Protein AF-A0ABD0QHF9-F1 (afdb_monomer)

Nearest PDB structures (foldseek):
  5cr4-assembly1_A  TM=8.961E-01  e=3.477E-08  synthetic construct
  3f2k-assembly1_A  TM=7.976E-01  e=1.063E-05  Homo sapiens
  3k9j-assembly3_B  TM=7.668E-01  e=5.597E-05  Homo sapiens
  8fnh-assembly1_G  TM=6.678E-01  e=1.694E-04  Homo sapiens
  1czb-assembly1_A-2  TM=5.582E-01  e=2.451E-04  Avian sa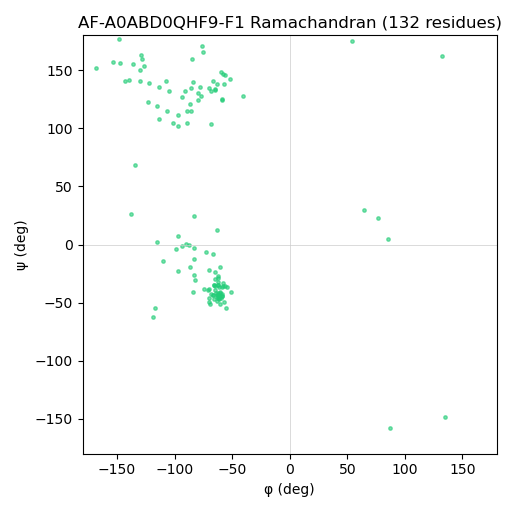rcoma virus

Sequence (134 aa):
MSAACDILRHDRFGSGSVMVWGGISLEGRTALHVLARGSPTAIRYRDEILRPLVRPYAGAVGPGFLLMQDSARPHVAGVCQQFLQDEGIDAMDRPARSPDLNPIEHIWDIMSRSIHQRHVAPQTVQELADALVQ

Secondary structure (DSSP, 8-state):
-EEEEEEEEE-TT-SEEEEEEEEEETTEEPPPEEE-SSPPPHHHIIIIIIIIIIHHHHHHH-TT-EEE----TTTTSHHHHHHHHHTT-EEE---TT-GGG-HHHHHHHHHHHHHHT-SS---SHHHHHHHHH-

Organism: Cirrhinus mrigala (NCBI:txid683832)

InterPro domains:
  IPR036397 Ribonuclease H superfamily [G3DSA:3.30.420.10] (3-134)
  IPR038717 Tc1-like transposase, DDE domain [PF13358] (16-119)

Mean predicted aligned error: 7.89 Å

Solvent-accessible surface area (backbone atoms only — not comparable to full-atom v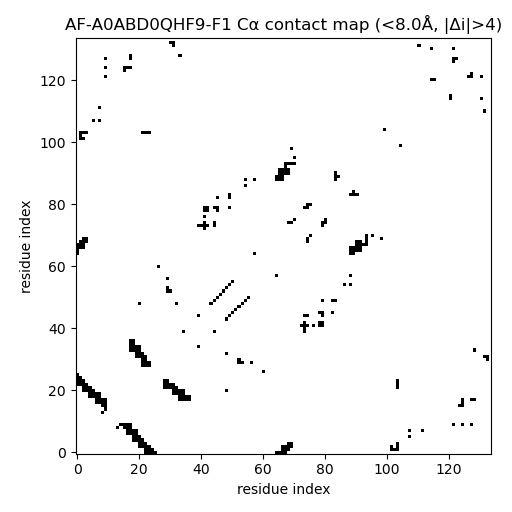alues): 8037 Å² total; per-residue (Å²): 64,44,36,48,77,47,76,52,70,48,73,98,79,71,86,43,68,44,39,35,35,42,36,38,46,98,93,45,66,56,75,72,43,77,52,72,92,70,83,77,43,36,66,52,43,36,66,70,37,42,59,72,48,49,49,57,49,41,64,72,72,34,91,86,51,42,42,37,49,65,87,48,72,33,60,70,26,66,76,29,48,49,50,30,56,78,69,70,48,47,67,53,88,64,70,98,83,54,78,88,75,45,76,57,56,60,51,52,52,52,52,52,52,52,54,75,67,40,93,70,62,64,88,44,67,64,48,45,54,55,67,72,75,111

Radius of gyration: 15.23 Å; Cα contacts (8 Å, |Δi|>4): 184; chains: 1; bounding box: 40×28×43 Å

Structure (mmCIF, N/CA/C/O backbone):
data_AF-A0ABD0QHF9-F1
#
_entry.id   AF-A0ABD0QHF9-F1
#
loop_
_atom_site.group_PDB
_atom_site.id
_atom_site.type_symbol
_atom_site.label_atom_id
_atom_site.label_alt_id
_atom_site.label_comp_id
_atom_site.label_asym_id
_atom_site.label_entity_id
_atom_site.label_seq_id
_atom_site.pdbx_PDB_ins_code
_atom_site.Cartn_x
_atom_site.Cartn_y
_atom_site.Cartn_z
_atom_site.occupancy
_atom_site.B_iso_or_equiv
_atom_site.auth_seq_id
_atom_site.auth_comp_id
_atom_site.auth_asym_id
_atom_site.auth_atom_id
_atom_site.pdbx_PDB_model_num
ATOM 1 N N . MET A 1 1 ? -11.045 -6.456 1.662 1.00 66.94 1 MET A N 1
ATOM 2 C CA . MET A 1 1 ? -9.968 -6.234 0.673 1.00 66.94 1 MET A CA 1
ATOM 3 C C . MET A 1 1 ? -8.778 -7.104 1.027 1.00 66.94 1 MET A C 1
ATOM 5 O O . MET A 1 1 ? -8.359 -7.080 2.173 1.00 66.94 1 MET A O 1
ATOM 9 N N . SER A 1 2 ? -8.253 -7.861 0.067 1.00 65.75 2 SER A N 1
ATOM 10 C CA . SER A 1 2 ? -6.947 -8.523 0.157 1.00 65.75 2 SER A CA 1
ATOM 11 C C . SER A 1 2 ? -5.890 -7.579 -0.412 1.00 65.75 2 SER A C 1
ATOM 13 O O . SER A 1 2 ? -6.103 -6.969 -1.457 1.00 65.75 2 SER A O 1
ATOM 15 N N . ALA A 1 3 ? -4.787 -7.397 0.303 1.00 62.06 3 ALA A N 1
ATOM 16 C CA . ALA A 1 3 ? -3.702 -6.512 -0.085 1.00 62.06 3 ALA A CA 1
ATOM 17 C C . ALA A 1 3 ? -2.359 -7.123 0.298 1.00 62.06 3 ALA A C 1
ATOM 19 O O . ALA A 1 3 ? -2.218 -7.719 1.368 1.00 62.06 3 ALA A O 1
ATOM 20 N N . ALA A 1 4 ? -1.366 -6.967 -0.568 1.00 55.97 4 ALA A N 1
ATOM 21 C CA . ALA A 1 4 ? -0.014 -7.427 -0.289 1.00 55.97 4 ALA A CA 1
ATOM 22 C C . ALA A 1 4 ? 1.025 -6.616 -1.055 1.00 55.97 4 ALA A C 1
ATOM 24 O O . ALA A 1 4 ? 0.735 -6.010 -2.090 1.00 55.97 4 ALA A O 1
ATOM 25 N N . CYS A 1 5 ? 2.244 -6.629 -0.517 1.00 54.56 5 CYS A N 1
ATOM 26 C CA . CYS A 1 5 ? 3.434 -6.284 -1.279 1.00 54.56 5 CYS A CA 1
ATOM 27 C C . CYS A 1 5 ? 3.913 -7.542 -2.006 1.00 54.56 5 CYS A C 1
ATOM 29 O O . CYS A 1 5 ? 4.050 -8.578 -1.359 1.00 54.56 5 CYS A O 1
ATOM 31 N N . ASP A 1 6 ? 4.259 -7.433 -3.285 1.00 57.09 6 ASP A N 1
ATOM 32 C CA . ASP A 1 6 ? 5.023 -8.470 -3.979 1.00 57.09 6 ASP A CA 1
ATOM 33 C C . ASP A 1 6 ? 6.275 -7.888 -4.655 1.00 57.09 6 ASP A C 1
ATOM 35 O O . ASP A 1 6 ? 6.372 -6.691 -4.959 1.00 57.09 6 ASP A O 1
ATOM 39 N N . ILE A 1 7 ? 7.286 -8.738 -4.824 1.00 55.28 7 ILE A N 1
ATOM 40 C CA . ILE A 1 7 ? 8.550 -8.413 -5.477 1.00 55.28 7 ILE A CA 1
ATOM 41 C C . ILE A 1 7 ? 8.511 -8.980 -6.891 1.00 55.28 7 ILE A C 1
ATOM 43 O O . ILE A 1 7 ? 8.766 -10.164 -7.116 1.00 55.28 7 ILE A O 1
ATOM 47 N N . LEU A 1 8 ? 8.314 -8.099 -7.868 1.00 56.94 8 LEU A N 1
ATOM 48 C CA . LEU A 1 8 ? 8.400 -8.461 -9.275 1.00 56.94 8 LEU A CA 1
ATOM 49 C C . LEU A 1 8 ? 9.845 -8.274 -9.748 1.00 56.94 8 LEU A C 1
ATOM 51 O O . LEU A 1 8 ? 10.420 -7.179 -9.721 1.00 56.94 8 LEU A O 1
ATOM 55 N N . ARG A 1 9 ? 10.475 -9.395 -10.114 1.00 54.16 9 ARG A N 1
ATOM 56 C CA . ARG A 1 9 ? 11.874 -9.429 -10.551 1.00 54.16 9 ARG A CA 1
ATOM 57 C C . ARG A 1 9 ? 11.998 -9.091 -12.029 1.00 54.16 9 ARG A C 1
ATOM 59 O O . ARG A 1 9 ? 11.222 -9.562 -12.856 1.00 54.16 9 ARG A O 1
ATOM 66 N N . HIS A 1 10 ? 13.032 -8.321 -12.337 1.00 49.69 10 HIS A N 1
ATOM 67 C CA . HIS A 1 10 ? 13.517 -8.099 -13.687 1.00 49.69 10 HIS A CA 1
ATOM 68 C C . HIS A 1 10 ? 14.564 -9.183 -13.994 1.00 49.69 10 HIS A C 1
ATOM 70 O O . HIS A 1 10 ? 15.652 -9.164 -13.429 1.00 49.69 10 HIS A O 1
ATOM 76 N N . ASP A 1 11 ? 14.162 -10.170 -14.799 1.00 42.97 11 ASP A N 1
ATOM 77 C CA . ASP A 1 11 ? 14.968 -11.243 -15.408 1.00 42.97 11 ASP A CA 1
ATOM 78 C C . ASP A 1 11 ? 15.862 -12.154 -14.517 1.00 42.97 11 ASP A C 1
ATOM 80 O O . ASP A 1 11 ? 15.953 -12.055 -13.291 1.00 42.97 11 ASP A O 1
ATOM 84 N N . ARG A 1 12 ? 16.472 -13.156 -15.176 1.00 41.72 12 ARG A N 1
ATOM 85 C CA . ARG A 1 12 ? 17.280 -14.252 -14.599 1.00 41.72 12 ARG A CA 1
ATOM 86 C C . ARG A 1 12 ? 18.668 -13.820 -14.094 1.00 41.72 12 ARG A C 1
ATOM 88 O O . ARG A 1 12 ? 19.342 -14.655 -13.491 1.00 41.72 12 ARG A O 1
ATOM 95 N N . PHE A 1 13 ? 19.096 -12.576 -14.324 1.00 44.84 13 PHE A N 1
ATOM 96 C CA . PHE A 1 13 ? 20.469 -12.113 -14.071 1.00 44.84 13 PHE A CA 1
ATOM 97 C C . PHE A 1 13 ? 20.594 -11.042 -12.972 1.00 44.84 13 PHE A C 1
ATOM 99 O O . PHE A 1 13 ? 21.707 -10.632 -12.647 1.00 44.84 13 PHE A O 1
ATOM 106 N N . GLY A 1 14 ? 19.494 -10.658 -12.313 1.00 51.16 14 GLY A N 1
ATOM 107 C CA . GLY A 1 14 ? 19.542 -10.019 -10.989 1.00 51.16 14 GLY A CA 1
ATOM 108 C C . GLY A 1 14 ? 19.948 -8.541 -10.963 1.00 51.16 14 GLY A C 1
ATOM 109 O O . GLY A 1 14 ? 20.395 -8.057 -9.923 1.00 51.16 14 GLY A O 1
ATOM 110 N N . SER A 1 15 ? 19.790 -7.804 -12.067 1.00 54.78 15 SER A N 1
ATOM 111 C CA . SER A 1 15 ? 20.205 -6.391 -12.137 1.00 54.78 15 SER A CA 1
ATOM 112 C C . SER A 1 15 ? 19.177 -5.392 -11.557 1.00 54.78 15 SER A C 1
ATOM 114 O O . SER A 1 15 ? 19.519 -4.240 -11.256 1.00 54.78 15 SER A O 1
ATOM 116 N N . GLY A 1 16 ? 17.935 -5.827 -11.291 1.00 63.38 16 GLY A N 1
ATOM 117 C CA . GLY A 1 16 ? 16.914 -5.009 -10.632 1.00 63.38 16 GLY A CA 1
ATOM 118 C C . GLY A 1 16 ? 15.671 -5.783 -10.180 1.00 63.38 16 GLY A C 1
ATOM 119 O O . GLY A 1 16 ? 15.288 -6.796 -10.750 1.00 63.38 16 GLY A O 1
ATOM 120 N N . SER A 1 17 ? 15.004 -5.299 -9.137 1.00 67.88 17 SER A N 1
ATOM 121 C CA . SER A 1 17 ? 13.670 -5.760 -8.742 1.00 67.88 17 SER A CA 1
ATOM 122 C C . SER A 1 17 ? 12.839 -4.557 -8.331 1.00 67.88 17 SER A C 1
ATOM 124 O O . SER A 1 17 ? 13.366 -3.644 -7.685 1.00 67.88 17 SER A O 1
ATOM 126 N N . VAL A 1 18 ? 11.558 -4.568 -8.684 1.00 74.44 18 VAL A N 1
ATOM 127 C CA . VAL A 1 18 ? 10.595 -3.567 -8.232 1.00 74.44 18 VAL A CA 1
ATOM 128 C C . VAL A 1 18 ? 9.731 -4.216 -7.162 1.00 74.44 18 VAL A C 1
ATOM 130 O O . VAL A 1 18 ? 9.246 -5.331 -7.340 1.00 74.44 18 VAL A O 1
ATOM 133 N N . MET A 1 19 ? 9.556 -3.529 -6.038 1.00 81.06 19 MET A N 1
ATOM 134 C CA . MET A 1 19 ? 8.544 -3.920 -5.068 1.00 81.06 19 MET A CA 1
ATOM 135 C C . MET A 1 19 ? 7.277 -3.134 -5.365 1.00 81.06 19 MET A C 1
ATOM 137 O O . MET A 1 19 ? 7.325 -1.907 -5.473 1.00 81.06 19 MET A O 1
ATOM 141 N N . VAL A 1 20 ? 6.163 -3.837 -5.511 1.00 82.69 20 VAL A N 1
ATOM 142 C CA . VAL A 1 20 ? 4.866 -3.231 -5.801 1.00 82.69 20 VAL A CA 1
ATOM 143 C C . VAL A 1 20 ? 3.886 -3.622 -4.717 1.00 82.69 20 VAL A C 1
ATOM 145 O O . VAL A 1 20 ? 3.869 -4.761 -4.258 1.00 82.69 20 VAL A O 1
ATOM 148 N N . TRP A 1 21 ? 3.068 -2.666 -4.303 1.00 87.38 21 TRP A N 1
ATOM 149 C CA . TRP A 1 21 ? 1.913 -2.919 -3.464 1.00 87.38 21 TRP A CA 1
ATOM 150 C C . TRP A 1 21 ? 0.635 -2.768 -4.277 1.00 87.38 21 TRP A C 1
ATOM 152 O O . TRP A 1 21 ? 0.504 -1.859 -5.102 1.00 87.38 21 TRP A O 1
ATOM 162 N N . GLY A 1 22 ? -0.316 -3.654 -4.017 1.00 87.56 22 GLY A N 1
ATOM 163 C CA . GLY A 1 22 ? -1.648 -3.603 -4.593 1.00 87.56 22 GLY A CA 1
ATOM 164 C C . GLY A 1 22 ? -2.689 -4.138 -3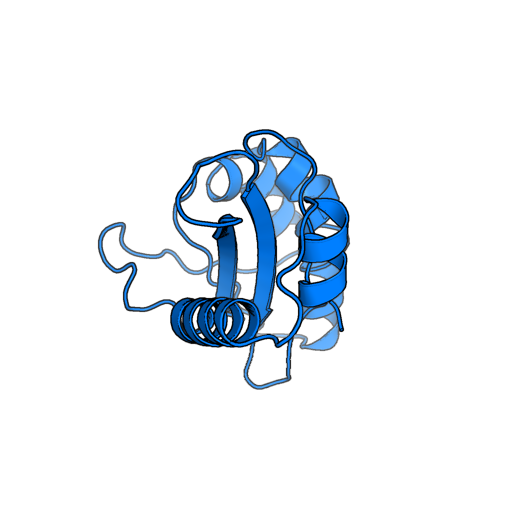.621 1.00 87.56 22 GLY A C 1
ATOM 165 O O . GLY A 1 22 ? -2.389 -4.933 -2.726 1.00 87.56 22 GLY A O 1
ATOM 166 N N . GLY A 1 23 ? -3.926 -3.699 -3.821 1.00 88.12 23 GLY A N 1
ATOM 167 C CA . GLY A 1 23 ? -5.103 -4.162 -3.106 1.00 88.12 23 GLY A CA 1
ATOM 168 C C . GLY A 1 23 ? -6.226 -4.537 -4.061 1.00 88.12 23 GLY A C 1
ATOM 169 O O . GLY A 1 23 ? -6.473 -3.841 -5.046 1.00 88.12 23 GLY A O 1
ATOM 170 N N . ILE A 1 24 ? -6.932 -5.617 -3.747 1.00 84.56 24 ILE A N 1
ATOM 171 C CA . ILE A 1 24 ? -8.117 -6.087 -4.462 1.00 84.56 24 ILE A CA 1
ATOM 172 C C . ILE A 1 24 ? -9.276 -6.364 -3.507 1.00 84.56 24 ILE A C 1
ATOM 174 O O . ILE A 1 24 ? -9.114 -6.758 -2.348 1.00 84.56 24 ILE A O 1
ATOM 178 N N . SER A 1 25 ? -10.487 -6.190 -3.999 1.00 84.69 25 SER A N 1
ATOM 179 C CA . SER A 1 25 ? -11.715 -6.599 -3.339 1.00 84.69 25 SER A CA 1
ATOM 180 C C . SER A 1 25 ? -12.755 -6.991 -4.391 1.00 84.69 25 SER A C 1
ATOM 182 O O . SER A 1 25 ? -12.505 -6.879 -5.590 1.00 84.69 25 SER A O 1
ATOM 184 N N . LEU A 1 26 ? -13.925 -7.453 -3.950 1.00 78.25 26 LEU A N 1
ATOM 185 C CA . LEU A 1 26 ? -15.052 -7.686 -4.858 1.00 78.25 26 LEU A CA 1
ATOM 186 C C . LEU A 1 26 ? -15.515 -6.388 -5.542 1.00 78.25 26 LEU A C 1
ATOM 188 O O . LEU A 1 26 ? -15.954 -6.429 -6.684 1.00 78.25 26 LEU A O 1
ATOM 192 N N . GLU A 1 27 ? -15.334 -5.245 -4.879 1.00 79.69 27 GLU A N 1
ATOM 193 C CA . GLU A 1 27 ? -15.725 -3.917 -5.367 1.00 79.69 27 GLU A CA 1
ATOM 194 C C . GLU A 1 27 ? -14.679 -3.290 -6.310 1.00 79.69 27 GLU A C 1
ATOM 196 O O . GLU A 1 27 ? -14.868 -2.187 -6.820 1.00 79.69 27 GLU A O 1
ATOM 201 N N . GLY A 1 28 ? -13.540 -3.956 -6.540 1.00 81.88 28 GLY A N 1
ATOM 202 C CA . GLY A 1 28 ? -12.516 -3.503 -7.482 1.00 81.88 28 GLY A CA 1
ATOM 203 C C . GLY A 1 28 ? -11.095 -3.602 -6.938 1.00 81.88 28 GLY A C 1
ATOM 204 O O . GLY A 1 28 ? -10.765 -4.486 -6.154 1.00 81.88 28 GLY A O 1
ATOM 205 N N . ARG A 1 29 ? -10.222 -2.689 -7.367 1.00 85.50 29 ARG A N 1
ATOM 206 C CA . ARG A 1 29 ? -8.796 -2.689 -7.013 1.00 85.50 29 ARG A CA 1
ATOM 207 C C . ARG A 1 29 ? -8.302 -1.300 -6.643 1.00 85.50 29 ARG A C 1
ATOM 209 O O . ARG A 1 29 ? -8.851 -0.303 -7.110 1.00 85.50 29 ARG A O 1
ATOM 216 N N . THR A 1 30 ? -7.240 -1.237 -5.852 1.00 84.44 30 THR A N 1
ATOM 217 C CA . THR A 1 30 ? -6.479 -0.002 -5.660 1.00 84.44 30 THR A CA 1
ATOM 218 C C . THR A 1 30 ? -5.616 0.282 -6.891 1.00 84.44 30 THR A C 1
ATOM 220 O O . THR A 1 30 ? -5.372 -0.592 -7.731 1.00 84.44 30 THR A O 1
ATOM 223 N N . ALA A 1 31 ? -5.097 1.507 -6.982 1.00 83.75 31 ALA A N 1
ATOM 224 C CA . ALA A 1 31 ? -3.923 1.749 -7.811 1.00 83.75 31 ALA A CA 1
ATOM 225 C C . ALA A 1 31 ? -2.753 0.882 -7.312 1.00 83.75 31 ALA A C 1
ATOM 227 O O . ALA A 1 31 ? -2.658 0.585 -6.115 1.00 83.75 31 ALA A O 1
ATOM 228 N N . LEU A 1 32 ? -1.884 0.472 -8.236 1.00 84.50 32 LEU A N 1
ATOM 229 C CA . LEU A 1 32 ? -0.617 -0.157 -7.887 1.00 84.50 32 LEU A CA 1
ATOM 230 C C . LEU A 1 32 ? 0.368 0.921 -7.451 1.00 84.50 32 LEU A C 1
ATOM 232 O O . LEU A 1 32 ? 0.484 1.958 -8.104 1.00 84.50 32 LEU A O 1
ATOM 236 N N . HIS A 1 33 ? 1.083 0.663 -6.362 1.00 85.12 33 HIS A N 1
ATOM 237 C CA . HIS A 1 33 ? 2.098 1.571 -5.845 1.00 85.12 33 HIS A CA 1
ATOM 238 C C . HIS A 1 33 ? 3.469 0.928 -5.926 1.00 85.12 33 HIS A C 1
ATOM 240 O O . HIS A 1 33 ? 3.720 -0.110 -5.316 1.00 85.12 33 HIS A O 1
ATOM 246 N N . VAL A 1 34 ? 4.367 1.558 -6.675 1.00 83.06 34 VAL A N 1
ATOM 247 C CA . VAL A 1 34 ? 5.751 1.114 -6.809 1.00 83.06 34 VAL A CA 1
ATOM 248 C C . VAL A 1 34 ? 6.571 1.691 -5.659 1.00 83.06 34 VAL A C 1
ATOM 250 O O . VAL A 1 34 ? 6.760 2.903 -5.559 1.00 83.06 34 VAL A O 1
ATOM 253 N N . LEU A 1 35 ? 7.091 0.825 -4.791 1.00 77.00 35 LEU A N 1
ATOM 254 C CA . LEU A 1 35 ? 7.952 1.241 -3.693 1.00 77.00 35 LEU A CA 1
ATOM 255 C C . LEU A 1 35 ? 9.379 1.475 -4.197 1.00 77.00 35 LEU A C 1
ATOM 257 O O . LEU A 1 35 ? 10.025 0.585 -4.753 1.00 77.00 35 LEU A O 1
ATOM 261 N N . ALA A 1 36 ? 9.901 2.679 -3.941 1.00 71.00 36 ALA A N 1
ATOM 262 C CA . ALA A 1 36 ? 11.297 3.011 -4.229 1.00 71.00 36 ALA A CA 1
ATOM 263 C C . ALA A 1 36 ? 12.274 2.042 -3.528 1.00 71.00 36 ALA A C 1
ATOM 265 O O . ALA A 1 36 ? 12.006 1.610 -2.400 1.00 71.00 36 ALA A O 1
ATOM 266 N N . ARG A 1 37 ? 13.411 1.747 -4.191 1.00 67.12 37 ARG A N 1
ATOM 267 C CA . ARG A 1 37 ? 14.422 0.747 -3.784 1.00 67.12 37 ARG A CA 1
ATOM 268 C C . ARG A 1 37 ? 14.699 0.758 -2.271 1.00 67.12 37 ARG A C 1
ATOM 270 O O . ARG A 1 37 ? 15.041 1.789 -1.701 1.00 67.12 37 ARG A O 1
ATOM 277 N N . GLY A 1 38 ? 14.610 -0.421 -1.655 1.00 64.56 38 GLY A N 1
ATOM 278 C CA . GLY A 1 38 ? 14.838 -0.652 -0.225 1.00 64.56 38 GLY A CA 1
ATOM 279 C C . GLY A 1 38 ? 13.726 -1.499 0.396 1.00 64.56 38 GLY A C 1
ATOM 280 O O . GLY A 1 38 ? 12.652 -1.635 -0.181 1.00 64.56 38 GLY A O 1
ATOM 281 N N . SER A 1 39 ? 13.979 -2.086 1.570 1.00 65.06 39 SER A N 1
ATOM 282 C CA . SER A 1 39 ? 12.927 -2.787 2.317 1.00 65.06 39 SER A CA 1
ATOM 283 C C . SER A 1 39 ? 11.897 -1.768 2.827 1.00 65.06 39 SER A C 1
ATOM 285 O O . SER A 1 39 ? 12.314 -0.745 3.387 1.00 65.06 39 SER A O 1
ATOM 287 N N . PRO A 1 40 ? 10.582 -1.995 2.659 1.00 70.69 40 PRO A N 1
ATOM 288 C CA . PRO A 1 40 ? 9.569 -1.109 3.210 1.00 70.69 40 PRO A CA 1
ATOM 289 C C . PRO A 1 40 ? 9.744 -1.040 4.722 1.00 70.69 40 PRO A C 1
ATOM 291 O O . PRO A 1 40 ? 9.778 -2.057 5.414 1.00 70.69 40 PRO A O 1
ATOM 294 N N . THR A 1 41 ? 9.885 0.170 5.252 1.00 87.81 41 THR A N 1
ATOM 295 C CA . THR A 1 41 ? 9.808 0.394 6.695 1.00 87.81 41 THR A CA 1
ATOM 296 C C . THR A 1 41 ? 8.344 0.548 7.088 1.00 87.81 41 THR A C 1
ATOM 298 O O . THR A 1 41 ? 7.502 0.890 6.259 1.00 87.81 41 THR A O 1
ATOM 301 N N . ALA A 1 42 ? 8.026 0.351 8.366 1.00 88.88 42 ALA A N 1
ATOM 302 C CA . ALA A 1 42 ? 6.676 0.593 8.873 1.00 88.88 42 ALA A CA 1
ATOM 303 C C . ALA A 1 42 ? 6.193 2.035 8.608 1.00 88.88 42 ALA A C 1
ATOM 305 O O . ALA A 1 42 ? 5.032 2.256 8.286 1.00 88.88 42 ALA A O 1
ATOM 306 N N . ILE A 1 43 ? 7.096 3.020 8.676 1.00 90.75 43 ILE A N 1
ATOM 307 C CA . ILE A 1 43 ? 6.770 4.422 8.380 1.00 90.75 43 ILE A CA 1
ATOM 308 C C . ILE A 1 43 ? 6.402 4.605 6.907 1.00 90.75 43 ILE A C 1
ATOM 310 O O . ILE A 1 43 ? 5.371 5.205 6.614 1.00 90.75 43 ILE A O 1
ATOM 314 N N . ARG A 1 44 ? 7.195 4.034 5.990 1.00 89.69 44 ARG A N 1
ATOM 315 C CA . ARG A 1 44 ? 6.894 4.080 4.553 1.00 89.69 44 ARG A CA 1
ATOM 316 C C . ARG A 1 44 ? 5.584 3.369 4.239 1.00 89.69 44 ARG A C 1
ATOM 318 O O . ARG A 1 44 ? 4.776 3.911 3.504 1.00 89.69 44 ARG A O 1
ATOM 325 N N . TYR A 1 45 ? 5.327 2.212 4.848 1.00 90.12 45 TYR A N 1
ATOM 326 C CA . TYR A 1 45 ? 4.052 1.519 4.670 1.00 90.12 45 TYR A CA 1
ATOM 327 C C . TYR A 1 45 ? 2.865 2.381 5.126 1.00 90.12 45 TYR A C 1
ATOM 329 O O . TYR A 1 45 ? 1.899 2.551 4.387 1.00 90.12 45 TYR A O 1
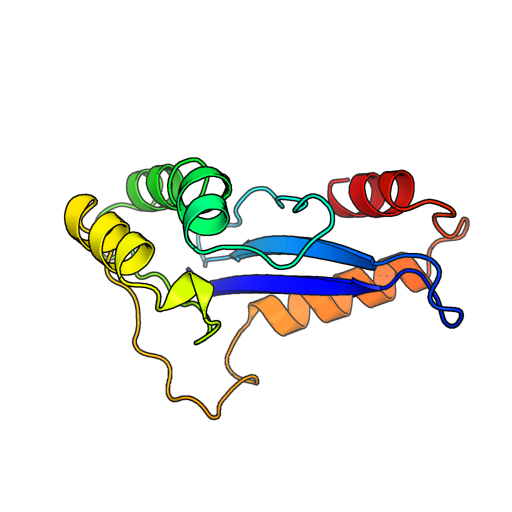ATOM 337 N N . ARG A 1 46 ? 2.948 3.021 6.295 1.00 92.69 46 ARG A N 1
ATOM 338 C CA . ARG A 1 46 ? 1.896 3.940 6.746 1.00 92.69 46 ARG A CA 1
ATOM 339 C C . ARG A 1 46 ? 1.694 5.117 5.783 1.00 92.69 46 ARG A C 1
ATOM 341 O O . ARG A 1 46 ? 0.560 5.409 5.409 1.00 92.69 46 ARG A O 1
ATOM 348 N N . ASP A 1 47 ? 2.772 5.814 5.430 1.00 92.44 47 ASP A N 1
ATOM 349 C CA . ASP A 1 47 ? 2.694 7.105 4.736 1.00 92.44 47 ASP A CA 1
ATOM 350 C C . ASP A 1 47 ? 2.506 6.974 3.218 1.00 92.44 47 ASP A C 1
ATOM 352 O O . ASP A 1 47 ? 1.859 7.831 2.621 1.00 92.44 47 ASP A O 1
ATOM 356 N N . GLU A 1 48 ? 3.021 5.908 2.603 1.00 90.38 48 GLU A N 1
ATOM 357 C CA . GLU A 1 48 ? 2.916 5.661 1.158 1.00 90.38 48 GLU A CA 1
ATOM 358 C C . GLU A 1 48 ? 1.770 4.714 0.790 1.00 90.38 48 GLU A C 1
ATOM 360 O O . GLU A 1 48 ? 1.308 4.763 -0.344 1.00 90.38 48 GLU A O 1
ATOM 365 N N . ILE A 1 49 ? 1.298 3.867 1.716 1.00 91.44 49 ILE A N 1
ATOM 366 C CA . ILE A 1 49 ? 0.277 2.849 1.422 1.00 91.44 49 ILE A CA 1
ATOM 367 C C . ILE A 1 49 ? -0.995 3.053 2.244 1.00 91.44 49 ILE A C 1
ATOM 369 O O . ILE A 1 49 ? -2.063 3.300 1.680 1.00 91.44 49 ILE A O 1
ATOM 373 N N . LEU A 1 50 ? -0.912 2.968 3.576 1.00 92.31 50 LEU A N 1
ATOM 374 C CA . LEU A 1 50 ? -2.119 2.973 4.409 1.00 92.31 50 LEU A CA 1
ATOM 375 C C . LEU A 1 50 ? -2.888 4.291 4.283 1.00 92.31 50 LEU A C 1
ATOM 377 O O . LEU A 1 50 ? -4.095 4.286 4.038 1.00 92.31 50 LEU A O 1
ATOM 381 N N . ARG A 1 51 ? -2.188 5.422 4.401 1.00 94.31 51 ARG A N 1
ATOM 382 C CA . ARG A 1 51 ? -2.804 6.751 4.348 1.00 94.31 51 ARG A CA 1
ATOM 383 C C . ARG A 1 51 ? -3.343 7.124 2.959 1.00 94.31 51 ARG A C 1
ATOM 385 O O . ARG A 1 51 ? -4.494 7.554 2.903 1.00 94.31 51 ARG A O 1
ATOM 392 N N . PRO A 1 52 ? -2.577 7.008 1.857 1.00 93.31 52 PRO A N 1
ATOM 393 C CA . PRO A 1 52 ? -3.050 7.470 0.552 1.00 93.31 52 PRO A CA 1
ATOM 394 C C . PRO A 1 52 ? -3.880 6.440 -0.224 1.00 93.31 52 PRO A C 1
ATOM 396 O O . PRO A 1 52 ? -4.597 6.847 -1.132 1.00 93.31 52 PRO A O 1
ATOM 399 N N . LEU A 1 53 ? -3.810 5.140 0.098 1.00 91.31 53 LEU A N 1
ATOM 400 C CA . LEU A 1 53 ? -4.494 4.093 -0.678 1.00 91.31 53 LEU A CA 1
ATOM 401 C C . LEU A 1 53 ? -5.551 3.358 0.144 1.00 91.31 53 LEU A C 1
ATOM 403 O O . LEU A 1 53 ? -6.713 3.317 -0.254 1.00 91.31 53 LEU A O 1
ATOM 407 N N . VAL A 1 54 ? -5.179 2.798 1.300 1.00 91.44 54 VAL A N 1
ATOM 408 C CA . VAL A 1 54 ? -6.096 1.951 2.085 1.00 91.44 54 VAL A CA 1
ATOM 409 C C . VAL A 1 54 ? -7.212 2.774 2.719 1.00 91.44 54 VAL A C 1
ATOM 411 O O . VAL A 1 54 ? -8.378 2.428 2.563 1.00 91.44 54 VAL A O 1
ATOM 414 N N . ARG A 1 55 ? -6.876 3.879 3.389 1.00 93.88 55 ARG A N 1
ATOM 415 C CA . ARG A 1 55 ? -7.842 4.766 4.049 1.00 93.88 55 ARG A CA 1
ATOM 416 C C . ARG A 1 55 ? -8.942 5.278 3.104 1.00 93.88 55 ARG A C 1
ATOM 418 O O . ARG A 1 55 ? -10.113 5.088 3.429 1.00 93.88 55 ARG A O 1
ATOM 425 N N . PRO A 1 56 ? -8.638 5.908 1.949 1.00 92.88 56 PRO A N 1
ATOM 426 C CA . PRO A 1 56 ? -9.695 6.373 1.052 1.00 92.88 56 PRO A CA 1
ATOM 427 C C . PRO A 1 56 ? -10.500 5.217 0.454 1.00 92.88 56 PRO A C 1
ATOM 429 O O . PRO A 1 56 ? -11.709 5.354 0.290 1.00 92.88 56 PRO A O 1
ATOM 432 N N . TYR A 1 57 ? -9.868 4.072 0.174 1.00 89.94 57 TYR A N 1
ATOM 433 C CA . TYR A 1 57 ? -10.576 2.901 -0.338 1.00 89.94 57 TYR A CA 1
ATOM 434 C C . TYR A 1 57 ? -11.546 2.319 0.701 1.00 89.94 57 TYR A C 1
ATOM 436 O O . TYR A 1 57 ? -12.697 2.042 0.376 1.00 89.94 57 TYR A O 1
ATOM 444 N N . ALA A 1 58 ? -11.120 2.204 1.961 1.00 90.38 58 ALA A N 1
ATOM 445 C CA . ALA A 1 58 ? -11.975 1.795 3.071 1.00 90.38 58 ALA A CA 1
ATOM 446 C C . ALA A 1 58 ? -13.169 2.747 3.236 1.00 90.38 58 ALA A C 1
ATOM 448 O O . ALA A 1 58 ? -14.304 2.293 3.352 1.00 90.38 58 ALA A O 1
ATOM 449 N N . GLY A 1 59 ? -12.929 4.061 3.157 1.00 90.62 59 GLY A N 1
ATOM 450 C CA . GLY A 1 59 ? -13.992 5.067 3.201 1.00 90.62 59 GLY A CA 1
ATOM 451 C C . GLY A 1 59 ? -14.983 4.970 2.035 1.00 90.62 59 GLY A C 1
ATOM 452 O O . GLY A 1 59 ? -16.171 5.205 2.233 1.00 90.62 59 GLY A O 1
ATOM 453 N N . ALA A 1 60 ? -14.514 4.598 0.839 1.00 89.94 60 ALA A N 1
ATOM 454 C CA . ALA A 1 60 ? -15.364 4.412 -0.337 1.00 89.94 60 ALA A CA 1
ATOM 455 C C . ALA A 1 60 ? -16.204 3.124 -0.272 1.00 89.94 60 ALA A C 1
ATOM 457 O O . ALA A 1 60 ? -17.359 3.138 -0.689 1.00 89.94 60 ALA A O 1
ATOM 458 N N . VAL A 1 61 ? -15.644 2.028 0.255 1.00 87.19 61 VAL A N 1
ATOM 459 C CA . VAL A 1 61 ? -16.377 0.765 0.470 1.00 87.19 61 VAL A CA 1
ATOM 460 C C . VAL A 1 61 ? -17.387 0.906 1.612 1.00 87.19 61 VAL A C 1
ATOM 462 O O . VAL A 1 61 ? -18.505 0.405 1.516 1.00 87.19 61 VAL A O 1
ATOM 465 N N . GLY A 1 62 ? -17.014 1.618 2.676 1.00 87.69 62 GLY A N 1
ATOM 466 C CA . GLY A 1 62 ? -17.884 1.902 3.810 1.00 87.69 62 GLY A CA 1
ATOM 467 C C . GLY A 1 62 ? -17.877 0.816 4.899 1.00 87.69 62 GLY A C 1
ATOM 468 O O . GLY A 1 62 ? -16.905 0.067 5.039 1.00 87.69 62 GLY A O 1
ATOM 469 N N . PRO A 1 63 ? -18.939 0.759 5.728 1.00 86.75 63 PRO A N 1
ATOM 470 C CA . PRO A 1 63 ? -19.006 -0.125 6.890 1.00 86.75 63 PRO A CA 1
ATOM 471 C C . PRO A 1 63 ? -18.818 -1.605 6.538 1.00 86.75 63 PRO A C 1
ATOM 473 O O . PRO A 1 63 ? -19.380 -2.099 5.564 1.00 86.75 63 PRO A O 1
ATOM 476 N N . GLY A 1 64 ? -18.057 -2.325 7.365 1.00 82.38 64 GLY A N 1
ATOM 477 C CA . GLY A 1 64 ? -17.731 -3.737 7.133 1.00 82.38 64 GLY A CA 1
ATOM 478 C C . GLY A 1 64 ? -16.521 -3.960 6.221 1.00 82.38 64 GLY A C 1
ATOM 479 O O . GLY A 1 64 ? -16.199 -5.107 5.902 1.00 82.38 64 GLY A O 1
ATOM 480 N N . PHE A 1 65 ? -15.824 -2.894 5.815 1.00 86.94 65 PHE A N 1
ATOM 481 C CA . PHE A 1 65 ? -14.519 -3.026 5.182 1.00 86.94 65 PHE A CA 1
ATOM 482 C C . PHE A 1 65 ? -13.536 -3.743 6.117 1.00 86.94 65 PHE A C 1
ATOM 484 O O . PHE A 1 65 ? -13.276 -3.300 7.230 1.00 86.94 65 PHE A O 1
ATOM 491 N N . LEU A 1 66 ? -12.949 -4.830 5.616 1.00 88.25 66 LEU A N 1
ATOM 492 C CA . LEU A 1 66 ? -11.954 -5.625 6.326 1.00 88.25 66 LEU A CA 1
ATOM 493 C C . LEU A 1 66 ? -10.670 -5.708 5.501 1.00 88.25 66 LEU A C 1
ATOM 495 O O . LEU A 1 66 ? -10.695 -6.168 4.350 1.00 88.25 66 LEU A O 1
ATOM 499 N N . LEU A 1 67 ? -9.548 -5.280 6.076 1.00 88.38 67 LEU A N 1
ATOM 500 C CA . LEU A 1 67 ? -8.229 -5.360 5.456 1.00 88.38 67 LEU A CA 1
ATOM 501 C C . LEU A 1 67 ? -7.587 -6.724 5.734 1.00 88.38 67 LEU A C 1
ATOM 503 O O . LEU A 1 67 ? -7.327 -7.088 6.874 1.00 88.38 67 LEU A O 1
ATOM 507 N N . MET A 1 68 ? -7.256 -7.468 4.688 1.00 8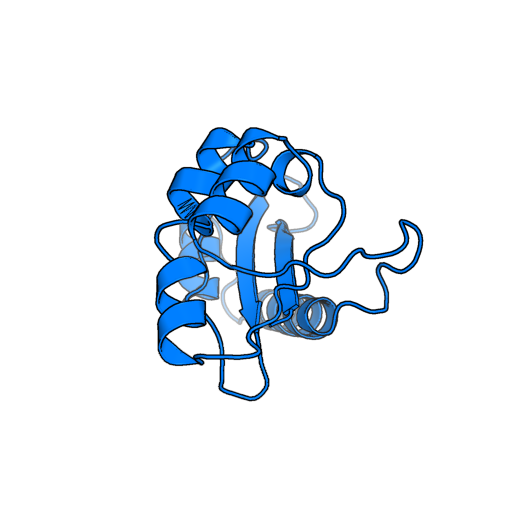5.25 68 MET A N 1
ATOM 508 C CA . MET A 1 68 ? -6.465 -8.692 4.770 1.00 85.25 68 MET A CA 1
ATOM 509 C C . MET A 1 68 ? -5.068 -8.403 4.219 1.00 85.25 68 MET A C 1
ATOM 511 O O . MET A 1 68 ? -4.922 -8.122 3.033 1.00 85.25 68 MET A O 1
ATOM 515 N N . GLN A 1 69 ? -4.053 -8.490 5.079 1.00 82.19 69 GLN A N 1
ATOM 516 C CA . GLN A 1 69 ? -2.635 -8.317 4.737 1.00 82.19 69 GLN A CA 1
ATOM 517 C C . GLN A 1 69 ? -1.804 -9.496 5.264 1.00 82.19 69 GLN A C 1
ATOM 519 O O . GLN A 1 69 ? -2.303 -10.319 6.032 1.00 82.19 69 GLN A O 1
ATOM 524 N N . ASP A 1 70 ? -0.580 -9.680 4.766 1.00 78.38 70 ASP A N 1
ATOM 525 C CA . ASP A 1 70 ? 0.343 -10.691 5.308 1.00 78.38 70 ASP A CA 1
ATOM 526 C C . ASP A 1 70 ? 0.976 -10.229 6.636 1.00 78.38 70 ASP A C 1
ATO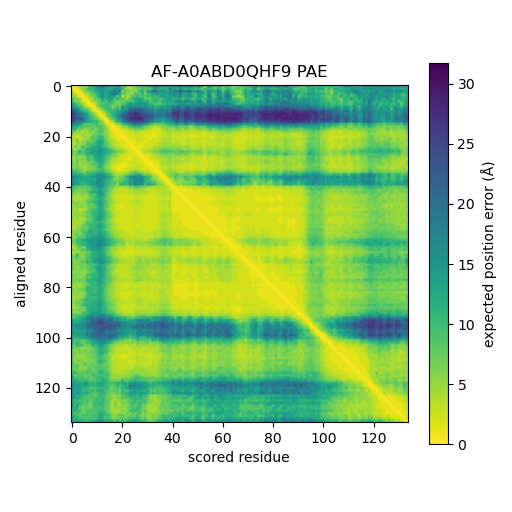M 528 O O . ASP A 1 70 ? 0.853 -9.073 7.044 1.00 78.38 70 ASP A O 1
ATOM 532 N N . SER A 1 71 ? 1.682 -11.136 7.312 1.00 78.44 71 SER A N 1
ATOM 533 C CA . SER A 1 71 ? 2.385 -10.849 8.569 1.00 78.44 71 SER A CA 1
ATOM 534 C C . SER A 1 71 ? 3.776 -10.223 8.364 1.00 78.44 71 SER A C 1
ATOM 536 O O . SER A 1 71 ? 4.650 -10.384 9.223 1.00 78.44 71 SER A O 1
ATOM 538 N N . ALA A 1 72 ? 4.039 -9.545 7.238 1.00 80.38 72 ALA A N 1
ATOM 539 C CA . ALA A 1 72 ? 5.311 -8.859 7.032 1.00 80.38 72 ALA A CA 1
ATOM 540 C C . ALA A 1 72 ? 5.560 -7.824 8.139 1.00 80.38 72 ALA A C 1
ATOM 542 O O . ALA A 1 72 ? 4.645 -7.175 8.647 1.00 80.38 72 ALA A O 1
ATOM 543 N N . ARG A 1 73 ? 6.836 -7.640 8.506 1.00 85.94 73 ARG A N 1
ATOM 544 C CA . ARG A 1 73 ? 7.233 -6.784 9.642 1.00 85.94 73 ARG A CA 1
ATOM 545 C C . ARG A 1 73 ? 6.624 -5.372 9.603 1.00 85.94 73 ARG A C 1
ATOM 547 O O . ARG A 1 73 ? 6.216 -4.910 10.664 1.00 85.94 73 ARG A O 1
ATOM 554 N N . PRO A 1 74 ? 6.538 -4.676 8.449 1.00 86.06 74 PRO A N 1
ATOM 555 C CA . PRO A 1 74 ? 5.908 -3.356 8.389 1.00 86.06 74 PRO A CA 1
ATOM 556 C C . PRO A 1 74 ? 4.407 -3.389 8.6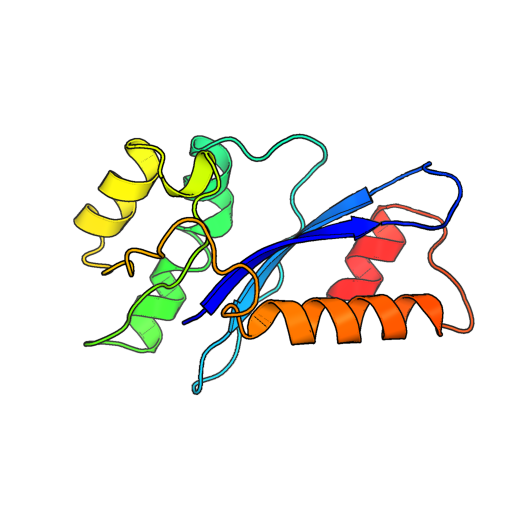86 1.00 86.06 74 PRO A C 1
ATOM 558 O O . PRO A 1 74 ? 3.908 -2.474 9.328 1.00 86.06 74 PRO A O 1
ATOM 561 N N . HIS A 1 75 ? 3.706 -4.446 8.272 1.00 85.62 75 HIS A N 1
ATOM 562 C CA . HIS A 1 75 ? 2.256 -4.585 8.420 1.00 85.62 75 HIS A CA 1
ATOM 563 C C . HIS A 1 75 ? 1.847 -4.789 9.883 1.00 85.62 75 HIS A C 1
ATOM 565 O O . HIS A 1 75 ? 0.864 -4.216 10.349 1.00 85.62 75 HIS A O 1
ATOM 571 N N . VAL A 1 76 ? 2.637 -5.560 10.636 1.00 86.31 76 VAL A N 1
ATOM 572 C CA . VAL A 1 76 ? 2.392 -5.842 12.065 1.00 86.31 76 VAL A CA 1
ATOM 573 C C . VAL A 1 76 ? 3.054 -4.833 13.009 1.00 86.31 76 VAL A C 1
ATOM 575 O O . VAL A 1 76 ? 2.948 -4.953 14.227 1.00 86.31 76 VAL A O 1
ATOM 578 N N . ALA A 1 77 ? 3.759 -3.832 12.478 1.00 90.56 77 ALA A N 1
ATOM 579 C CA . ALA A 1 77 ? 4.410 -2.822 13.300 1.00 90.56 77 ALA A CA 1
ATOM 580 C C . ALA A 1 77 ? 3.377 -1.952 14.031 1.00 90.56 77 ALA A C 1
ATOM 582 O O . ALA A 1 77 ? 2.389 -1.519 13.438 1.00 90.56 77 ALA A O 1
ATOM 583 N N . GLY A 1 78 ? 3.658 -1.610 15.293 1.00 92.50 78 GLY A N 1
ATOM 584 C CA . GLY A 1 78 ? 2.731 -0.849 16.140 1.00 92.50 78 GLY A CA 1
ATOM 585 C C . GLY A 1 78 ? 2.260 0.470 15.522 1.00 92.50 78 GLY A C 1
ATOM 586 O O . GLY A 1 78 ? 1.091 0.805 15.624 1.00 92.50 78 GLY A O 1
ATOM 587 N N . VAL A 1 79 ? 3.126 1.179 14.788 1.00 94.19 79 VAL A N 1
ATOM 588 C CA . VAL A 1 79 ? 2.754 2.427 14.093 1.00 94.19 79 VAL A CA 1
ATOM 589 C C . VAL A 1 79 ? 1.711 2.225 12.984 1.00 94.19 79 VAL A C 1
ATOM 591 O O . VAL A 1 79 ? 0.932 3.130 12.706 1.00 94.19 79 VAL A O 1
ATOM 594 N N . CYS A 1 80 ? 1.691 1.053 12.347 1.00 92.94 80 CYS A N 1
ATOM 595 C CA . CYS A 1 80 ? 0.714 0.713 11.313 1.00 92.94 80 CYS A CA 1
ATOM 596 C C . CYS A 1 80 ? -0.581 0.196 11.937 1.00 92.94 80 CYS A C 1
ATOM 598 O O . CYS A 1 80 ? -1.657 0.599 11.514 1.00 92.94 80 CYS A O 1
ATOM 600 N N . GLN A 1 81 ? -0.473 -0.629 12.980 1.00 92.38 81 GLN A N 1
ATOM 601 C CA . GLN A 1 81 ? -1.626 -1.112 13.740 1.00 92.38 81 GLN A CA 1
ATOM 602 C C . GLN A 1 81 ? -2.387 0.043 14.402 1.00 92.38 81 GLN A C 1
ATOM 604 O O . GLN A 1 81 ? -3.603 0.122 14.269 1.00 92.38 81 GLN A O 1
ATOM 609 N N . GLN A 1 82 ? -1.673 0.990 15.019 1.00 95.25 82 GLN A N 1
ATOM 610 C CA . GLN A 1 82 ? -2.278 2.188 15.600 1.00 95.25 82 GLN A CA 1
ATOM 611 C C . GLN A 1 82 ? -2.983 3.032 14.537 1.00 95.25 82 GLN A C 1
ATOM 613 O O . GLN A 1 82 ? -4.116 3.438 14.739 1.00 95.25 82 GLN A O 1
ATOM 618 N N . PHE A 1 83 ? -2.351 3.240 13.375 1.00 95.75 83 PHE A N 1
ATOM 619 C CA . PHE A 1 83 ? -2.978 3.986 12.284 1.00 95.75 83 PHE A CA 1
ATOM 620 C C . PHE A 1 83 ? -4.293 3.341 11.821 1.00 95.75 83 PHE A C 1
ATOM 622 O O . PHE A 1 83 ? -5.271 4.042 11.600 1.00 95.75 83 PHE A O 1
ATOM 629 N N . LEU A 1 84 ? -4.332 2.012 11.685 1.00 93.56 84 LEU A N 1
ATOM 630 C CA . LEU A 1 84 ? -5.555 1.303 11.302 1.00 93.56 84 LEU A CA 1
ATOM 631 C C . LEU A 1 84 ? -6.654 1.457 12.361 1.00 93.56 84 LEU A C 1
ATOM 633 O O . LEU A 1 84 ? -7.798 1.718 12.004 1.00 93.56 84 LEU A O 1
ATOM 637 N N . GLN A 1 85 ? -6.299 1.369 13.646 1.00 94.44 85 GLN A N 1
ATOM 638 C CA . GLN A 1 85 ? -7.235 1.582 14.754 1.00 94.44 85 GLN A CA 1
ATOM 639 C C . GLN A 1 85 ? -7.788 3.011 14.779 1.00 94.44 85 GLN A C 1
ATOM 641 O O . GLN A 1 85 ? -8.997 3.189 14.902 1.00 94.44 85 GLN A O 1
ATOM 646 N N . ASP A 1 86 ? -6.926 4.017 14.612 1.00 95.81 86 ASP A N 1
ATOM 647 C CA . ASP A 1 86 ? -7.316 5.433 14.607 1.00 95.81 86 ASP A CA 1
ATOM 648 C C . ASP A 1 86 ? -8.276 5.759 13.449 1.00 95.81 86 ASP A C 1
ATOM 650 O O . ASP A 1 86 ? -9.160 6.603 13.586 1.00 95.81 86 ASP A O 1
ATOM 654 N N . GLU A 1 87 ? -8.127 5.070 12.315 1.00 94.50 87 GLU A N 1
ATOM 655 C CA . GLU A 1 87 ? -9.005 5.199 11.144 1.00 94.50 87 GLU A CA 1
ATOM 656 C C . GLU A 1 87 ? -10.237 4.273 11.200 1.00 94.50 87 GLU A C 1
ATOM 658 O O . GLU A 1 87 ? -11.055 4.292 10.280 1.00 94.50 87 GLU A O 1
ATOM 663 N N . GLY A 1 88 ? -10.386 3.458 12.253 1.00 93.31 88 GLY A N 1
ATOM 664 C CA . GLY A 1 88 ? -11.490 2.501 12.392 1.00 93.31 88 GLY A CA 1
ATOM 665 C C . GLY A 1 88 ? -11.483 1.396 11.330 1.00 93.31 88 GLY A C 1
ATOM 666 O O . GLY A 1 88 ? -12.544 0.923 10.923 1.00 93.31 88 GLY A O 1
ATOM 667 N N . ILE A 1 89 ? -10.301 1.021 10.836 1.00 91.88 89 ILE A N 1
ATOM 668 C CA . ILE A 1 89 ? -10.116 -0.004 9.809 1.00 91.88 89 ILE A CA 1
ATOM 669 C C . ILE A 1 89 ? -9.762 -1.324 10.485 1.00 91.88 89 ILE A C 1
ATOM 671 O O . ILE A 1 89 ? -8.648 -1.501 10.985 1.00 91.88 89 ILE A O 1
ATOM 675 N N . ASP A 1 90 ? -10.683 -2.281 10.423 1.00 89.50 90 ASP A N 1
ATOM 676 C CA . ASP A 1 90 ? -10.426 -3.631 10.908 1.00 89.50 90 ASP A CA 1
ATOM 677 C C . ASP A 1 90 ? -9.433 -4.354 9.991 1.00 89.50 90 ASP A C 1
ATOM 679 O O . ASP A 1 90 ? -9.548 -4.338 8.758 1.00 89.50 90 ASP A O 1
ATOM 683 N N . ALA A 1 91 ? -8.459 -5.027 10.601 1.00 86.00 91 ALA A N 1
ATOM 684 C CA . ALA A 1 91 ? -7.528 -5.908 9.915 1.00 86.00 91 ALA A CA 1
ATOM 685 C C . ALA A 1 91 ? -7.755 -7.359 10.347 1.00 86.00 91 ALA A C 1
ATOM 687 O O . ALA A 1 91 ? -7.913 -7.653 11.528 1.00 86.00 91 ALA A O 1
ATOM 688 N N . MET A 1 92 ? -7.762 -8.278 9.385 1.00 81.56 92 MET A N 1
ATOM 689 C CA . MET A 1 92 ? -7.887 -9.705 9.656 1.00 81.56 92 MET A CA 1
ATOM 690 C C . MET A 1 92 ? -6.556 -10.271 10.160 1.00 81.56 92 MET A C 1
ATOM 692 O O . MET A 1 92 ? -5.532 -10.159 9.479 1.00 81.56 92 MET A O 1
ATOM 696 N N . ASP A 1 93 ? -6.598 -10.969 11.294 1.00 67.25 93 ASP A N 1
ATOM 697 C CA . ASP A 1 93 ? -5.480 -11.773 11.782 1.00 67.25 93 ASP A CA 1
ATOM 698 C C . ASP A 1 93 ? -5.265 -12.983 10.864 1.00 67.25 93 ASP A C 1
ATOM 700 O O . ASP A 1 93 ? -6.007 -13.968 10.908 1.00 67.25 93 ASP A O 1
ATOM 704 N N . ARG A 1 94 ? -4.240 -12.933 10.003 1.00 64.69 94 ARG A N 1
ATOM 705 C CA . ARG A 1 94 ? -3.839 -14.115 9.229 1.00 64.69 94 ARG A CA 1
ATOM 706 C C . ARG A 1 94 ? -2.992 -15.061 10.088 1.00 64.69 94 ARG A C 1
ATOM 708 O O . ARG A 1 94 ? -1.986 -14.630 10.653 1.00 64.69 94 ARG A O 1
ATOM 715 N N . PRO A 1 95 ? -3.303 -16.370 10.126 1.00 54.06 95 PRO A N 1
ATOM 716 C CA . PRO A 1 95 ? -2.385 -17.350 10.687 1.00 54.06 95 PRO A CA 1
ATOM 717 C C . PRO A 1 95 ? -1.108 -17.407 9.834 1.00 54.06 95 PRO A C 1
ATOM 719 O O . PRO A 1 95 ? -1.160 -17.479 8.607 1.00 54.06 95 PRO A O 1
ATOM 722 N N . ALA A 1 96 ? 0.05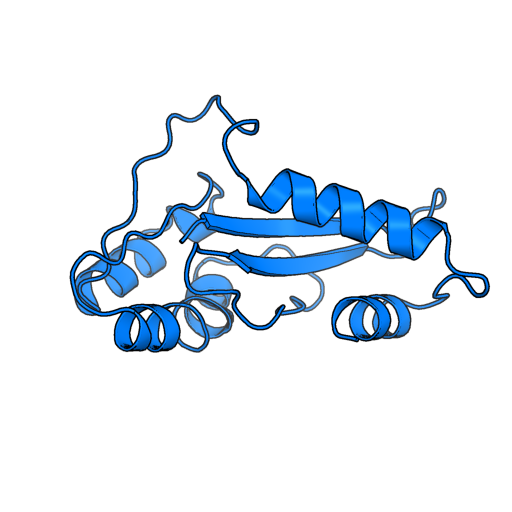2 -17.403 10.495 1.00 50.69 96 ALA A N 1
ATOM 723 C CA . ALA A 1 96 ? 1.387 -17.216 9.909 1.00 50.69 96 ALA A CA 1
ATOM 724 C C . ALA A 1 96 ? 1.863 -18.301 8.905 1.00 50.69 96 ALA A C 1
ATOM 726 O O . ALA A 1 96 ? 3.050 -18.372 8.596 1.00 50.69 96 ALA A O 1
ATOM 727 N N . ARG A 1 97 ? 0.985 -19.190 8.418 1.00 51.78 97 ARG A N 1
ATOM 728 C CA . ARG A 1 97 ? 1.345 -20.371 7.609 1.00 51.78 97 ARG A CA 1
ATOM 729 C C . ARG A 1 97 ? 0.416 -20.638 6.419 1.00 51.78 97 ARG A C 1
ATOM 731 O O . ARG A 1 97 ? 0.312 -21.778 5.980 1.00 51.78 97 ARG A O 1
ATOM 738 N N . SER A 1 98 ? -0.243 -19.614 5.881 1.00 55.19 98 SER A N 1
ATOM 739 C CA . SER A 1 98 ? -1.088 -19.764 4.684 1.00 55.19 98 SER A CA 1
ATOM 740 C C . SER A 1 98 ? -0.837 -18.645 3.664 1.00 55.19 98 SER A C 1
ATOM 742 O O . SER A 1 98 ? -1.702 -17.786 3.467 1.00 55.19 98 SER A O 1
ATOM 744 N N . PRO A 1 99 ? 0.355 -18.619 3.030 1.00 54.31 99 PRO A N 1
ATOM 745 C CA . PRO A 1 99 ? 0.619 -17.741 1.887 1.00 54.31 99 PRO A CA 1
ATOM 746 C C . PRO A 1 99 ? -0.377 -17.994 0.740 1.00 54.31 99 PRO A C 1
ATOM 748 O O . PRO A 1 99 ? -0.844 -17.041 0.126 1.00 54.31 99 PRO A O 1
ATOM 751 N N . ASP A 1 100 ? -0.816 -19.245 0.571 1.00 55.66 100 ASP A N 1
ATOM 752 C CA . ASP A 1 100 ? -1.733 -19.698 -0.489 1.00 55.66 100 ASP A CA 1
ATOM 753 C C . ASP A 1 100 ? -3.165 -19.130 -0.399 1.00 55.66 100 ASP A C 1
ATOM 755 O O . ASP A 1 100 ? -3.971 -19.332 -1.303 1.00 55.66 100 ASP A O 1
ATOM 759 N N . LEU A 1 101 ? -3.518 -18.431 0.687 1.00 60.19 101 LEU A N 1
ATOM 760 C CA . LEU A 1 101 ? -4.868 -17.881 0.899 1.00 60.19 101 LEU A CA 1
ATOM 761 C C . LEU A 1 101 ? -5.008 -16.410 0.507 1.00 60.19 101 LEU A C 1
ATOM 763 O O . LEU A 1 101 ? -6.038 -15.796 0.783 1.00 60.19 101 LEU A O 1
ATOM 767 N N . ASN A 1 102 ? -3.987 -15.821 -0.107 1.00 68.44 102 ASN A N 1
ATOM 768 C CA . ASN A 1 102 ? -4.045 -14.437 -0.536 1.00 68.44 102 ASN A CA 1
ATOM 769 C C . ASN A 1 102 ? -4.419 -14.371 -2.027 1.00 68.44 102 ASN A C 1
ATOM 771 O O . ASN A 1 102 ? -3.566 -14.617 -2.875 1.00 68.44 102 ASN A O 1
ATOM 775 N N . PRO A 1 103 ? -5.678 -14.054 -2.386 1.00 69.81 103 PRO A N 1
ATOM 776 C CA . PRO A 1 103 ? -6.138 -14.114 -3.777 1.00 69.81 103 PRO A CA 1
ATOM 777 C C . PRO A 1 103 ? -5.368 -13.176 -4.718 1.00 69.81 103 PRO A C 1
ATOM 779 O O . PRO A 1 103 ? -5.363 -13.393 -5.928 1.00 69.81 103 PRO A O 1
ATOM 782 N N . ILE A 1 104 ? -4.684 -12.160 -4.180 1.00 77.25 104 ILE A N 1
ATOM 783 C CA . ILE A 1 104 ? -3.823 -11.269 -4.961 1.00 77.25 104 ILE A CA 1
ATOM 784 C C . ILE A 1 104 ? -2.539 -11.953 -5.465 1.00 77.25 104 ILE A C 1
ATOM 786 O O . ILE A 1 104 ? -2.016 -11.531 -6.488 1.00 77.25 104 ILE A O 1
ATOM 790 N N . GLU A 1 105 ? -2.074 -13.046 -4.845 1.00 78.31 105 GLU A N 1
ATOM 791 C CA . GLU A 1 105 ? -0.887 -13.795 -5.309 1.00 78.31 105 GLU A CA 1
ATOM 792 C C . GLU A 1 105 ? -1.099 -14.367 -6.713 1.00 78.31 105 GLU A C 1
ATOM 794 O O . GLU A 1 105 ? -0.201 -14.348 -7.551 1.00 78.31 105 GLU A O 1
ATOM 799 N N . HIS A 1 106 ? -2.323 -14.809 -7.017 1.00 80.12 106 HIS A N 1
ATOM 800 C CA . HIS A 1 106 ? -2.675 -15.247 -8.368 1.00 80.12 106 HIS A CA 1
ATOM 801 C C . HIS A 1 106 ? -2.607 -14.094 -9.376 1.00 80.12 106 HIS A C 1
ATOM 803 O O . HIS A 1 106 ? -2.216 -14.300 -10.524 1.00 80.12 106 HIS A O 1
ATOM 809 N N . ILE A 1 107 ? -2.966 -12.875 -8.963 1.00 82.06 107 ILE A N 1
ATOM 810 C CA . ILE A 1 107 ? -2.859 -11.691 -9.823 1.00 82.06 107 ILE A CA 1
ATOM 811 C C . ILE A 1 107 ? -1.390 -11.355 -10.063 1.00 82.06 107 ILE A C 1
ATOM 813 O O . ILE A 1 107 ? -1.017 -11.101 -11.207 1.00 82.06 107 ILE A O 1
ATOM 817 N N . TRP A 1 108 ? -0.549 -11.419 -9.031 1.00 82.56 108 TRP A N 1
ATOM 818 C CA . TRP A 1 108 ? 0.887 -11.203 -9.184 1.00 82.56 108 TRP A CA 1
ATOM 819 C C . TRP A 1 108 ? 1.538 -12.214 -10.128 1.00 82.56 108 TRP A C 1
ATOM 821 O O . TRP A 1 108 ? 2.322 -11.830 -10.998 1.00 82.56 108 TRP A O 1
ATOM 831 N N . ASP A 1 109 ? 1.153 -13.486 -10.041 1.00 82.75 109 ASP A N 1
ATOM 832 C CA . ASP A 1 109 ? 1.610 -14.534 -10.954 1.00 82.75 109 ASP A CA 1
ATOM 833 C C . ASP A 1 109 ? 1.167 -14.272 -12.410 1.00 82.75 109 ASP A C 1
ATOM 835 O O . ASP A 1 109 ? 1.984 -14.357 -13.331 1.00 82.75 109 ASP A O 1
ATOM 839 N N . ILE A 1 110 ? -0.088 -13.861 -12.635 1.00 83.94 110 ILE A N 1
ATOM 840 C CA . ILE A 1 110 ? -0.577 -13.456 -13.968 1.00 83.94 110 ILE A CA 1
ATOM 841 C C . ILE A 1 110 ? 0.212 -12.250 -14.501 1.00 83.94 110 ILE A C 1
ATOM 843 O O . ILE A 1 110 ? 0.656 -12.262 -15.653 1.00 83.94 110 ILE A O 1
ATOM 847 N N . MET A 1 111 ? 0.416 -11.221 -13.674 1.00 82.38 111 MET A N 1
ATOM 848 C CA . MET A 1 111 ? 1.161 -10.015 -14.049 1.00 82.38 111 MET A CA 1
ATOM 849 C C . MET A 1 111 ? 2.614 -10.337 -14.401 1.00 82.38 111 MET A C 1
ATOM 851 O O . MET A 1 111 ? 3.115 -9.901 -15.440 1.00 82.38 111 MET A O 1
ATOM 855 N N . SER A 1 112 ? 3.271 -11.153 -13.577 1.00 80.56 112 SER A N 1
ATOM 856 C CA . SER A 1 112 ? 4.632 -11.621 -13.819 1.00 80.56 112 SER A CA 1
ATOM 857 C C . SER A 1 112 ? 4.725 -12.347 -15.161 1.00 80.56 112 SER A C 1
ATOM 859 O O . SER A 1 112 ? 5.560 -11.992 -15.996 1.00 80.56 112 SER A O 1
ATOM 861 N N . ARG A 1 113 ? 3.832 -13.306 -15.441 1.00 83.06 113 ARG A N 1
ATOM 862 C CA . ARG A 1 113 ? 3.814 -14.027 -16.730 1.00 83.06 113 ARG A CA 1
ATOM 863 C C . ARG A 1 113 ? 3.584 -13.098 -17.918 1.00 83.06 113 ARG A C 1
ATOM 865 O O . ARG A 1 113 ? 4.271 -13.246 -18.925 1.00 83.06 113 ARG A O 1
ATOM 872 N N . SER A 1 114 ? 2.668 -12.139 -17.792 1.00 82.38 114 SER A N 1
ATOM 873 C CA . SER A 1 114 ? 2.385 -11.151 -18.840 1.00 82.38 114 SER A CA 1
ATOM 874 C C . SER A 1 114 ? 3.633 -10.341 -19.202 1.00 82.38 114 SER A C 1
ATOM 876 O O . SER A 1 114 ? 3.965 -10.205 -20.379 1.00 82.38 114 SER A O 1
ATOM 878 N N . ILE A 1 115 ? 4.400 -9.891 -18.202 1.00 77.62 115 ILE A N 1
ATOM 879 C CA . ILE A 1 115 ? 5.665 -9.176 -18.430 1.00 77.62 115 ILE A CA 1
ATOM 880 C C . ILE A 1 115 ? 6.686 -10.058 -19.147 1.00 77.62 115 ILE A C 1
ATOM 882 O O . ILE A 1 115 ? 7.319 -9.601 -20.097 1.00 77.62 115 ILE A O 1
ATOM 886 N N . HIS A 1 116 ? 6.823 -11.321 -18.737 1.00 75.31 116 HIS A N 1
ATOM 887 C CA . HIS A 1 116 ? 7.747 -12.262 -19.379 1.00 75.31 116 HIS A CA 1
ATOM 888 C C . HIS A 1 116 ? 7.371 -12.581 -20.835 1.00 75.31 116 HIS A C 1
ATOM 890 O O . HIS A 1 116 ? 8.236 -12.981 -21.609 1.00 75.31 116 HIS A O 1
ATOM 896 N N . GLN A 1 117 ? 6.101 -12.415 -21.210 1.00 80.19 117 GLN A N 1
ATOM 897 C CA . GLN A 1 117 ? 5.594 -12.666 -22.563 1.00 80.19 117 GLN A CA 1
ATOM 898 C C . GLN A 1 117 ? 5.589 -11.414 -23.457 1.00 80.19 117 GLN A C 1
ATOM 900 O O . GLN A 1 117 ? 5.223 -11.508 -24.630 1.00 80.19 117 GLN A O 1
ATOM 905 N N . ARG A 1 118 ? 5.994 -10.240 -22.949 1.00 75.06 118 ARG A N 1
ATOM 906 C CA . ARG A 1 118 ? 6.074 -9.017 -23.762 1.00 75.06 118 ARG A CA 1
ATOM 907 C C . ARG A 1 118 ? 7.102 -9.168 -24.889 1.00 75.06 118 ARG A C 1
ATOM 909 O O . ARG A 1 118 ? 8.212 -9.641 -24.675 1.00 75.06 118 ARG A O 1
ATOM 916 N N . HIS A 1 119 ? 6.747 -8.671 -26.080 1.00 70.81 119 HIS A N 1
ATOM 917 C CA . HIS A 1 119 ? 7.642 -8.631 -27.248 1.00 70.81 119 HIS A CA 1
ATOM 918 C C . HIS A 1 119 ? 8.922 -7.826 -26.987 1.00 70.81 119 HIS A C 1
ATOM 920 O O . HIS A 1 119 ? 9.989 -8.182 -27.480 1.00 70.81 119 HIS A O 1
ATOM 926 N N . VAL A 1 120 ? 8.808 -6.742 -26.214 1.00 73.31 120 VAL A N 1
ATOM 927 C CA . VAL A 1 120 ? 9.940 -5.962 -25.712 1.00 73.31 120 VAL A CA 1
ATOM 928 C C . VAL A 1 120 ? 9.968 -6.145 -24.205 1.00 73.31 120 VAL A C 1
ATOM 930 O O . VAL A 1 120 ? 9.093 -5.642 -23.495 1.00 73.31 120 VAL A O 1
ATO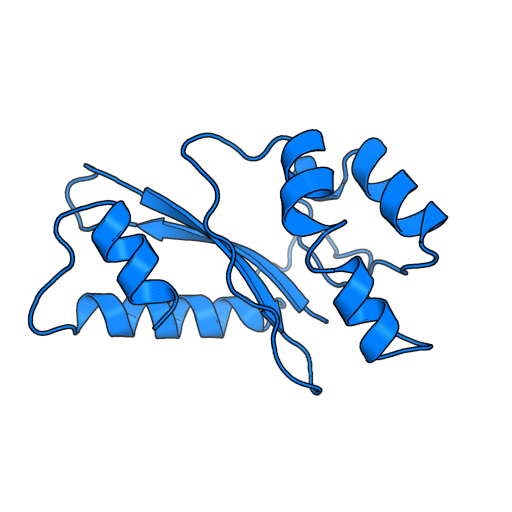M 933 N N . ALA A 1 121 ? 10.953 -6.898 -23.720 1.00 68.44 121 ALA A N 1
ATOM 934 C CA . ALA A 1 121 ? 11.184 -7.010 -22.291 1.00 68.44 121 ALA A CA 1
ATOM 935 C C . ALA A 1 121 ? 11.602 -5.631 -21.757 1.00 68.44 121 ALA A C 1
ATOM 937 O O . ALA A 1 121 ? 12.487 -5.017 -22.369 1.00 68.44 121 ALA A O 1
ATOM 938 N N . PRO A 1 122 ? 11.019 -5.146 -20.641 1.00 70.75 122 PRO A N 1
ATOM 939 C CA . PRO A 1 122 ? 11.544 -3.956 -19.981 1.00 70.75 122 PRO A CA 1
ATOM 940 C C . PRO A 1 122 ? 13.041 -4.166 -19.750 1.00 70.75 122 PRO A C 1
ATOM 942 O O . PRO A 1 122 ? 13.460 -5.292 -19.495 1.00 70.75 122 PRO A O 1
ATOM 945 N N . GLN A 1 123 ? 13.852 -3.127 -19.892 1.00 70.19 123 GLN A N 1
ATOM 946 C CA . GLN A 1 123 ? 15.310 -3.156 -19.723 1.00 70.19 123 GLN A CA 1
ATOM 947 C C . GLN A 1 123 ? 15.744 -2.396 -18.464 1.00 70.19 123 GLN A C 1
ATOM 949 O O . GLN A 1 123 ? 16.872 -2.549 -18.001 1.00 70.19 123 GLN A O 1
ATOM 954 N N . THR A 1 124 ? 14.846 -1.595 -17.883 1.00 72.94 124 THR A N 1
ATOM 955 C CA . THR A 1 124 ? 15.113 -0.806 -16.678 1.00 72.94 124 THR A CA 1
ATOM 956 C C . THR A 1 124 ? 14.049 -1.021 -15.601 1.00 72.94 124 THR A C 1
ATOM 958 O O . THR A 1 124 ? 12.924 -1.437 -15.869 1.00 72.94 124 THR A O 1
ATOM 961 N N . VAL A 1 125 ? 14.399 -0.697 -14.351 1.00 67.75 125 VAL A N 1
ATOM 962 C CA . VAL A 1 125 ? 13.462 -0.687 -13.209 1.00 67.75 125 VAL A CA 1
ATOM 963 C C . VAL A 1 125 ? 12.286 0.261 -13.471 1.00 67.75 125 VAL A C 1
ATOM 965 O O . VAL A 1 125 ? 11.165 -0.053 -13.083 1.00 67.75 125 VAL A O 1
ATOM 968 N N . GLN A 1 126 ? 12.534 1.388 -14.147 1.00 70.00 126 GLN A N 1
ATOM 969 C CA . GLN A 1 126 ? 11.490 2.346 -14.505 1.00 70.00 126 GLN A CA 1
ATOM 970 C C . GLN A 1 126 ? 10.559 1.775 -15.576 1.00 70.00 126 GLN A C 1
ATOM 972 O O . GLN A 1 126 ? 9.352 1.801 -15.395 1.00 70.00 126 GLN A O 1
ATOM 977 N N . GLU A 1 127 ? 11.098 1.165 -16.632 1.00 74.69 127 GLU A N 1
ATOM 978 C CA . GLU A 1 127 ? 10.276 0.507 -17.656 1.00 74.69 127 GLU A CA 1
ATOM 979 C C . GLU A 1 127 ? 9.462 -0.658 -17.086 1.00 74.69 127 GLU A C 1
ATOM 981 O O . GLU A 1 127 ? 8.335 -0.888 -17.518 1.00 74.69 127 GLU A O 1
ATOM 986 N N . LEU A 1 128 ? 10.007 -1.387 -16.105 1.00 73.50 128 LEU A N 1
ATOM 987 C CA . LEU A 1 128 ? 9.263 -2.419 -15.387 1.00 73.50 128 LEU A CA 1
ATOM 988 C C . LEU A 1 128 ? 8.135 -1.808 -14.542 1.00 73.50 128 LEU A C 1
ATOM 990 O O . LEU A 1 128 ? 7.025 -2.328 -14.559 1.00 73.50 128 LEU A O 1
ATOM 994 N N . ALA A 1 129 ? 8.391 -0.707 -13.834 1.00 72.25 129 ALA A N 1
ATOM 995 C CA . ALA A 1 129 ? 7.369 0.018 -13.081 1.00 72.25 129 ALA A CA 1
ATOM 996 C C . ALA A 1 129 ? 6.251 0.548 -13.997 1.00 72.25 129 ALA A C 1
ATOM 998 O O . ALA A 1 129 ? 5.075 0.333 -13.711 1.00 72.25 129 ALA A O 1
ATOM 999 N N . ASP A 1 130 ? 6.613 1.156 -15.127 1.00 76.94 130 ASP A N 1
ATOM 1000 C CA . ASP A 1 130 ? 5.672 1.690 -16.114 1.00 76.94 130 ASP A CA 1
ATOM 1001 C C . ASP A 1 130 ? 4.849 0.565 -16.761 1.00 76.94 130 ASP A C 1
ATOM 1003 O O . ASP A 1 130 ? 3.642 0.697 -16.949 1.00 76.94 130 ASP A O 1
ATOM 1007 N N . ALA A 1 131 ? 5.476 -0.581 -17.045 1.00 74.44 131 ALA A N 1
ATOM 1008 C CA . ALA A 1 131 ? 4.805 -1.767 -17.573 1.00 74.44 131 ALA A CA 1
ATOM 1009 C C . ALA A 1 131 ? 3.741 -2.346 -16.631 1.00 74.44 131 ALA A C 1
ATOM 1011 O O . ALA A 1 131 ? 2.823 -3.013 -17.103 1.00 74.44 131 ALA A O 1
ATOM 1012 N N . LEU A 1 132 ? 3.889 -2.134 -15.321 1.00 71.56 132 LEU A N 1
ATOM 1013 C CA . LEU A 1 132 ? 2.994 -2.673 -14.298 1.00 71.56 132 LEU A CA 1
ATOM 1014 C C . LEU A 1 132 ? 1.742 -1.822 -14.098 1.00 71.56 132 LEU A C 1
ATOM 1016 O O . LEU A 1 132 ? 0.726 -2.350 -13.659 1.00 71.56 132 LEU A O 1
ATOM 1020 N N . VAL A 1 133 ? 1.815 -0.525 -14.400 1.00 70.31 133 VAL A N 1
ATOM 1021 C CA . VAL A 1 133 ? 0.722 0.435 -14.174 1.00 70.31 133 VAL A CA 1
ATOM 1022 C C . VAL A 1 133 ? -0.112 0.742 -15.428 1.00 70.31 133 VAL A C 1
ATOM 1024 O O . VAL A 1 133 ? -1.092 1.479 -15.315 1.00 70.31 133 VAL A O 1
ATOM 1027 N N . GLN A 1 134 ? 0.262 0.190 -16.590 1.00 61.19 134 GLN A N 1
ATOM 1028 C CA . GLN A 1 134 ? -0.475 0.257 -17.867 1.00 61.19 134 GLN A CA 1
ATOM 1029 C C . GLN A 1 134 ? -1.615 -0.763 -17.928 1.00 61.19 134 GLN A C 1
ATOM 1031 O O . GLN A 1 134 ? -2.704 -0.376 -18.405 1.00 61.19 134 GLN A O 1
#

Foldseek 3Di:
DFKEWDWQDQDDPGPDIWIWIWDADPVGIWQIDTDDDDDDALVCCVPVPCVPTVLVVCVVVDPPAEYEYAPPPSCPDPVNVVSCVVSVHHYDDDDNPCPVPRPCVVVVVVLSVVLVPDPDRDPDPVSNVVSSRD

pLDDT: mean 77.81, std 13.42, range [41.72, 95.81]